Protein AF-A0A3M6HRX3-F1 (afdb_monomer_lite)

Foldseek 3Di:
DDDDDDDDDDDCVVVDDDPVVVVCVVQVVDPVSVVVVVVVVVVVVCVVCVCVVPVDDPPDFDCVFEQQDAQVDPRHDPVRNHGAYRRHD

Organism: Pseudomonas amygdali pv. tabaci (NCBI:txid322)

Radius of gyration: 29.28 Å; chains: 1; bounding box: 37×42×96 Å

InterPro domains:
  IPR025966 Oligopeptide transport permease C-like, N-terminal domain [PF12911] (18-70)
  IPR050366 Binding-protein-dependent transport system permease [PTHR43386] (17-89)

pLDDT: mean 87.85, std 9.11, range [57.91, 98.12]

Structure (mmCIF, N/CA/C/O backbone):
data_AF-A0A3M6HRX3-F1
#
_entry.id   AF-A0A3M6HRX3-F1
#
loop_
_atom_site.group_PDB
_atom_site.id
_atom_site.type_symbol
_atom_site.label_atom_id
_atom_site.label_alt_id
_atom_site.label_comp_id
_atom_site.label_asym_id
_atom_site.label_entity_id
_atom_site.label_seq_id
_atom_site.pdbx_PDB_ins_code
_atom_site.Cartn_x
_atom_site.Cartn_y
_atom_site.Cartn_z
_atom_site.occupancy
_atom_site.B_iso_or_equiv
_atom_site.auth_seq_id
_atom_site.auth_comp_id
_atom_site.auth_asym_id
_atom_site.auth_atom_id
_atom_site.pdbx_PDB_model_num
ATOM 1 N N . MET A 1 1 ? 17.544 -32.895 -66.852 1.00 57.91 1 MET A N 1
ATOM 2 C CA . MET A 1 1 ? 16.480 -32.045 -66.277 1.00 57.91 1 MET A CA 1
ATOM 3 C C . MET A 1 1 ? 16.668 -32.052 -64.772 1.00 57.91 1 MET A C 1
ATOM 5 O O . MET A 1 1 ? 16.385 -33.065 -64.152 1.00 57.91 1 MET A O 1
ATOM 9 N N . SER A 1 2 ? 17.233 -30.984 -64.213 1.00 61.47 2 SER A N 1
ATOM 10 C CA . SER A 1 2 ? 17.504 -30.867 -62.776 1.00 61.47 2 SER A CA 1
ATOM 11 C C . SER A 1 2 ? 16.459 -29.925 -62.188 1.00 61.47 2 SER A C 1
ATOM 13 O O . SER A 1 2 ? 16.468 -28.736 -62.493 1.00 61.47 2 SER A O 1
ATOM 15 N N . THR A 1 3 ? 15.513 -30.450 -61.419 1.00 60.62 3 THR A N 1
ATOM 16 C CA . THR A 1 3 ? 14.536 -29.638 -60.683 1.00 60.62 3 THR A CA 1
ATOM 17 C C . THR A 1 3 ? 15.234 -28.961 -59.499 1.00 60.62 3 THR A C 1
ATOM 19 O O . THR A 1 3 ? 15.868 -29.675 -58.719 1.00 60.62 3 THR A O 1
ATOM 22 N N . PRO 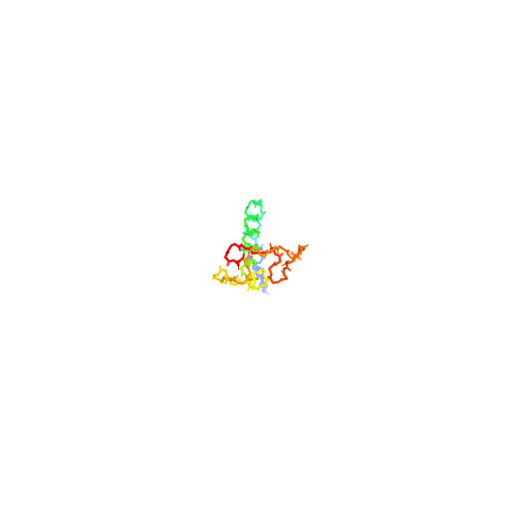A 1 4 ? 15.153 -27.631 -59.319 1.00 71.12 4 PRO A N 1
ATOM 23 C CA . PRO A 1 4 ? 15.681 -26.997 -58.119 1.00 71.12 4 PRO A CA 1
ATOM 24 C C . PRO A 1 4 ? 14.794 -27.344 -56.915 1.00 71.12 4 PRO A C 1
ATOM 26 O O . PRO A 1 4 ? 13.582 -27.139 -56.938 1.00 71.12 4 PRO A O 1
ATOM 29 N N . THR A 1 5 ? 15.409 -27.884 -55.865 1.00 69.00 5 THR A N 1
ATOM 30 C CA . THR A 1 5 ? 14.794 -28.080 -54.546 1.00 69.00 5 THR A CA 1
ATOM 31 C C . THR A 1 5 ? 14.370 -26.720 -53.975 1.00 69.00 5 THR A C 1
ATOM 33 O O . THR A 1 5 ? 15.190 -25.798 -53.985 1.00 69.00 5 THR A O 1
ATOM 36 N N . PRO A 1 6 ? 13.137 -26.550 -53.463 1.00 69.69 6 PRO A N 1
ATOM 37 C CA . PRO A 1 6 ? 12.729 -25.288 -52.864 1.00 69.69 6 PRO A CA 1
ATOM 38 C C . PRO A 1 6 ? 13.503 -25.086 -51.557 1.00 69.69 6 PRO A C 1
ATOM 40 O O . PRO A 1 6 ? 13.404 -25.887 -50.628 1.00 69.69 6 PRO A O 1
ATOM 43 N N . ALA A 1 7 ? 14.297 -24.019 -51.492 1.00 70.50 7 ALA A N 1
ATOM 44 C CA . ALA A 1 7 ? 14.908 -23.578 -50.249 1.00 70.50 7 ALA A CA 1
ATOM 45 C C . ALA A 1 7 ? 13.788 -23.098 -49.317 1.00 70.50 7 ALA A C 1
ATOM 47 O O . ALA A 1 7 ? 13.093 -22.128 -49.620 1.00 70.50 7 ALA A O 1
ATOM 48 N N . VAL A 1 8 ? 13.583 -23.800 -48.203 1.00 73.81 8 VAL A N 1
ATOM 49 C CA . VAL A 1 8 ? 12.632 -23.390 -47.166 1.00 73.81 8 VAL A CA 1
ATOM 50 C C . VAL A 1 8 ? 13.149 -22.085 -46.566 1.00 73.81 8 VAL A C 1
ATOM 52 O O . VAL A 1 8 ? 14.169 -22.073 -45.877 1.00 73.81 8 VAL A O 1
ATOM 55 N N . ALA A 1 9 ? 12.484 -20.973 -46.878 1.00 76.06 9 ALA A N 1
ATOM 56 C CA . ALA A 1 9 ? 12.801 -19.678 -46.300 1.00 76.06 9 ALA A CA 1
ATOM 57 C C . ALA A 1 9 ? 12.526 -19.737 -44.791 1.00 76.06 9 ALA A C 1
ATOM 59 O O . ALA A 1 9 ? 11.391 -19.939 -44.365 1.00 76.06 9 ALA A O 1
ATOM 60 N N . VAL A 1 10 ? 13.579 -19.607 -43.985 1.00 76.00 10 VAL A N 1
ATOM 61 C CA . VAL A 1 10 ? 13.460 -19.516 -42.528 1.00 76.00 10 VAL A CA 1
ATOM 62 C C . VAL A 1 10 ? 12.808 -18.179 -42.190 1.00 76.00 10 VAL A C 1
ATOM 64 O O . VAL A 1 10 ? 13.299 -17.130 -42.609 1.00 76.00 10 VAL A O 1
ATOM 67 N N . ASP A 1 11 ? 11.712 -18.216 -41.435 1.00 78.38 11 ASP A N 1
ATOM 68 C CA . ASP A 1 11 ? 11.038 -17.016 -40.949 1.00 78.38 11 ASP A CA 1
ATOM 69 C C . ASP A 1 11 ? 11.947 -16.278 -39.957 1.00 78.38 11 ASP A C 1
ATOM 71 O O . ASP A 1 11 ? 12.148 -16.699 -38.815 1.00 78.38 11 ASP A O 1
ATOM 75 N N . GLN A 1 12 ? 12.531 -15.172 -40.418 1.00 75.62 12 GLN A N 1
ATOM 76 C CA . GLN A 1 12 ? 13.463 -14.365 -39.634 1.00 75.62 12 GLN A CA 1
ATOM 77 C C . GLN A 1 12 ? 12.801 -13.736 -38.404 1.00 75.62 12 GLN A C 1
ATOM 79 O O . GLN A 1 12 ? 13.511 -13.388 -37.462 1.00 75.62 12 GLN A O 1
ATOM 84 N N . SER A 1 13 ? 11.466 -13.634 -38.359 1.00 73.31 13 SER A N 1
ATOM 85 C CA . SER A 1 13 ? 10.745 -13.098 -37.198 1.00 73.31 13 SER A CA 1
ATOM 86 C C . SER A 1 13 ? 10.938 -13.946 -35.934 1.00 73.31 13 SER A C 1
ATOM 88 O O . SER A 1 13 ? 10.898 -13.410 -34.829 1.00 73.31 13 SER A O 1
ATOM 90 N N . LEU A 1 14 ? 11.260 -15.238 -36.083 1.00 74.25 14 LEU A N 1
ATOM 91 C CA . LEU A 1 14 ? 11.561 -16.148 -34.972 1.00 74.25 14 LEU A CA 1
ATOM 92 C C . LEU A 1 14 ? 12.911 -15.859 -34.293 1.00 74.25 14 LEU A C 1
ATOM 94 O O . LEU A 1 14 ? 13.162 -16.356 -33.195 1.00 74.25 14 LEU A O 1
ATOM 98 N N . LEU A 1 15 ? 13.785 -15.076 -34.934 1.00 76.94 15 LEU A N 1
ATOM 99 C CA . LEU A 1 15 ? 15.103 -14.708 -34.406 1.00 76.94 15 LEU A CA 1
ATOM 100 C C . LEU A 1 15 ? 15.078 -13.415 -33.581 1.00 76.94 15 LEU A C 1
ATOM 102 O O . LEU A 1 15 ? 16.028 -13.146 -32.845 1.00 76.94 15 LEU A O 1
ATOM 106 N N . TYR A 1 16 ? 14.006 -12.624 -33.682 1.00 79.00 16 TYR A N 1
ATOM 107 C CA . TYR A 1 16 ? 13.867 -11.379 -32.937 1.00 79.00 16 TYR A CA 1
ATOM 108 C C . TYR A 1 16 ? 13.205 -11.637 -31.576 1.00 79.00 16 TYR A C 1
ATOM 110 O O . TYR A 1 16 ? 12.172 -12.309 -31.503 1.00 79.00 16 TYR A O 1
ATOM 118 N N . PRO A 1 17 ? 13.770 -11.127 -30.466 1.00 79.56 17 PRO A N 1
ATOM 119 C CA . PRO A 1 17 ? 13.094 -11.189 -29.179 1.00 79.56 17 PRO A CA 1
ATOM 120 C C . PRO A 1 17 ? 11.774 -10.413 -29.245 1.00 79.56 17 PRO A C 1
ATOM 122 O O . PRO A 1 17 ? 11.640 -9.427 -29.966 1.00 79.56 17 PRO A O 1
ATOM 125 N N . SER A 1 18 ? 10.779 -10.856 -28.474 1.00 88.31 18 SER A N 1
ATOM 126 C CA . SER A 1 18 ? 9.491 -10.170 -28.449 1.00 88.31 18 SER A CA 1
ATOM 127 C C . SER A 1 18 ? 9.654 -8.723 -27.948 1.00 88.31 18 SER A C 1
ATOM 129 O O . SER A 1 18 ? 10.425 -8.493 -27.009 1.00 88.31 18 SER A O 1
ATOM 131 N N . PRO A 1 19 ? 8.894 -7.752 -28.491 1.00 90.44 19 PRO A N 1
ATOM 132 C CA . PRO A 1 19 ? 8.989 -6.347 -28.080 1.00 90.44 19 PRO A CA 1
ATOM 133 C C . PRO A 1 19 ? 8.847 -6.137 -26.562 1.00 90.44 19 PRO A C 1
ATOM 135 O O . PRO A 1 19 ? 9.532 -5.311 -25.963 1.00 90.44 19 PRO A O 1
ATOM 138 N N . TYR A 1 20 ? 8.009 -6.945 -25.902 1.00 92.38 20 TYR A N 1
ATOM 139 C CA . TYR A 1 20 ? 7.837 -6.916 -24.446 1.00 92.38 20 TYR A CA 1
ATOM 140 C C . TYR A 1 20 ? 9.095 -7.333 -23.679 1.00 92.38 20 TYR A C 1
ATOM 142 O O . TYR A 1 20 ? 9.388 -6.781 -22.617 1.00 92.38 20 TYR A O 1
ATOM 150 N N . LYS A 1 21 ? 9.853 -8.301 -24.208 1.00 90.62 21 LYS A N 1
ATOM 151 C CA . LYS A 1 21 ? 11.093 -8.769 -23.589 1.00 90.62 21 LYS A CA 1
ATOM 152 C C . LYS A 1 21 ? 12.180 -7.704 -23.687 1.00 90.62 21 LYS A C 1
ATOM 154 O O . LYS A 1 21 ? 12.867 -7.469 -22.696 1.00 90.62 21 LYS A O 1
ATOM 159 N N . GLU A 1 22 ? 12.307 -7.042 -24.836 1.00 91.88 22 GLU A N 1
ATOM 160 C CA . GLU A 1 22 ? 13.251 -5.930 -25.010 1.00 91.88 22 GLU A CA 1
ATOM 161 C C . GLU A 1 22 ? 12.918 -4.764 -24.078 1.00 91.88 22 GLU A C 1
ATOM 163 O O . GLU A 1 22 ? 13.794 -4.271 -23.363 1.00 91.88 22 GLU A O 1
ATOM 168 N N . PHE A 1 23 ? 11.638 -4.386 -24.009 1.00 92.88 23 PHE A N 1
ATOM 169 C CA . PHE A 1 23 ? 11.166 -3.362 -23.082 1.00 92.88 23 PHE A CA 1
ATOM 170 C C . PHE A 1 23 ? 11.518 -3.710 -21.633 1.00 92.88 23 PHE A C 1
ATOM 172 O O . PHE A 1 23 ? 12.117 -2.893 -20.934 1.00 92.88 23 PHE A O 1
ATOM 179 N N . TRP A 1 24 ? 11.215 -4.931 -21.182 1.00 94.81 24 TRP A N 1
ATOM 180 C CA . TRP A 1 24 ? 11.512 -5.354 -19.814 1.00 94.81 24 TRP A CA 1
ATOM 181 C C . TRP A 1 24 ? 13.016 -5.380 -19.517 1.00 94.81 24 TRP A C 1
ATOM 183 O O . TRP A 1 24 ? 13.452 -4.960 -18.443 1.00 94.81 24 TRP A O 1
ATOM 193 N N . GLN A 1 25 ? 13.839 -5.821 -20.471 1.00 93.38 25 GLN A N 1
ATOM 194 C CA . GLN A 1 25 ? 15.297 -5.797 -20.333 1.00 93.38 25 GLN A CA 1
ATOM 195 C C . GLN A 1 25 ? 15.842 -4.370 -20.230 1.00 93.38 25 GLN A C 1
ATOM 197 O O . GLN A 1 25 ? 16.750 -4.121 -19.439 1.00 93.38 25 GLN A O 1
ATOM 202 N N . ALA A 1 26 ? 15.309 -3.425 -21.006 1.00 93.19 26 ALA A N 1
ATOM 203 C CA . ALA A 1 26 ? 15.702 -2.022 -20.920 1.00 93.19 26 ALA A CA 1
ATOM 204 C C . ALA A 1 26 ? 15.223 -1.382 -19.605 1.00 93.19 26 ALA A C 1
ATOM 206 O O . ALA A 1 26 ? 15.997 -0.711 -18.923 1.00 93.19 26 ALA A O 1
ATOM 207 N N . PHE A 1 27 ? 13.976 -1.651 -19.216 1.00 95.19 27 PHE A N 1
ATOM 208 C CA . PHE A 1 27 ? 13.350 -1.147 -17.995 1.00 95.19 27 PHE A CA 1
ATOM 209 C C . PHE A 1 27 ? 14.072 -1.629 -16.730 1.00 95.19 27 PHE A C 1
ATOM 211 O O . PHE A 1 27 ? 14.412 -0.828 -15.860 1.00 95.19 27 PHE A O 1
ATOM 218 N N . SER A 1 28 ? 14.377 -2.927 -16.650 1.00 95.50 28 SER A N 1
ATOM 219 C CA . SER A 1 28 ? 15.001 -3.547 -15.472 1.00 95.50 28 SER A CA 1
ATOM 220 C C . SER A 1 28 ? 16.442 -3.098 -15.202 1.00 95.50 28 SER A C 1
ATOM 222 O O . SER A 1 28 ? 16.922 -3.232 -14.077 1.00 95.50 28 SER A O 1
ATOM 224 N N . LYS A 1 29 ? 17.126 -2.497 -16.187 1.00 96.38 29 LYS A N 1
ATOM 225 C CA . LYS A 1 29 ? 18.439 -1.858 -15.981 1.00 96.38 29 LYS A CA 1
ATOM 226 C C . LYS A 1 29 ? 18.351 -0.603 -15.108 1.00 96.38 29 LYS A C 1
ATOM 228 O O . LYS A 1 29 ? 19.335 -0.242 -14.462 1.00 96.38 29 LYS A O 1
ATOM 233 N N . ASN A 1 30 ? 17.194 0.060 -15.057 1.00 96.81 30 ASN A N 1
ATOM 234 C CA . ASN A 1 30 ? 16.977 1.220 -14.202 1.00 96.81 30 ASN A CA 1
ATOM 235 C C . ASN A 1 30 ? 16.429 0.782 -12.835 1.00 96.81 30 ASN A C 1
ATOM 237 O O . ASN A 1 30 ? 15.237 0.520 -12.672 1.00 96.81 30 ASN A O 1
ATOM 241 N N . LYS A 1 31 ? 17.302 0.762 -11.821 1.00 94.62 31 LYS A N 1
ATOM 242 C CA . LYS A 1 31 ? 16.948 0.347 -10.451 1.00 94.62 31 LYS A CA 1
ATOM 243 C C . LYS A 1 31 ? 15.840 1.213 -9.834 1.00 94.62 31 LYS A C 1
ATOM 245 O O . LYS A 1 31 ? 15.033 0.692 -9.073 1.00 94.62 31 LYS A O 1
ATOM 250 N N . GLY A 1 32 ? 15.778 2.503 -10.177 1.00 97.44 32 GLY A N 1
ATOM 251 C CA . GLY A 1 32 ? 14.723 3.409 -9.713 1.00 97.44 32 GLY A CA 1
ATOM 252 C C . GLY A 1 32 ? 13.365 3.084 -10.335 1.00 97.44 32 GLY A C 1
ATOM 253 O O . GLY A 1 32 ? 12.363 3.037 -9.629 1.00 97.44 32 GLY A O 1
ATOM 254 N N . ALA A 1 33 ? 13.341 2.773 -11.634 1.00 95.69 33 ALA A N 1
ATOM 255 C CA . ALA A 1 33 ? 12.121 2.358 -12.325 1.00 95.69 33 ALA A CA 1
ATOM 256 C C . ALA A 1 33 ? 11.571 1.037 -11.760 1.00 95.69 33 ALA A C 1
ATOM 258 O O . ALA A 1 33 ? 10.375 0.925 -11.497 1.00 95.69 33 ALA A O 1
ATOM 259 N N . VAL A 1 34 ? 12.448 0.064 -11.490 1.00 97.75 34 VAL A N 1
ATOM 260 C CA . VAL A 1 34 ? 12.067 -1.208 -10.853 1.00 97.75 34 VAL A CA 1
ATOM 261 C C . VAL A 1 34 ? 11.568 -1.001 -9.423 1.00 97.75 34 VAL A C 1
ATOM 263 O O . VAL A 1 34 ? 10.559 -1.591 -9.050 1.00 97.75 34 VAL A O 1
ATOM 266 N N . ALA A 1 35 ? 12.227 -0.150 -8.630 1.00 97.94 35 ALA A N 1
ATOM 267 C CA . ALA A 1 35 ? 11.770 0.171 -7.277 1.00 97.94 35 ALA A CA 1
ATOM 268 C C . ALA A 1 35 ? 10.384 0.837 -7.287 1.00 97.94 35 ALA A C 1
ATOM 270 O O . ALA A 1 35 ? 9.520 0.463 -6.498 1.00 97.94 35 ALA A O 1
ATOM 271 N N . GLY A 1 36 ? 10.147 1.763 -8.221 1.00 97.88 36 GLY A N 1
ATOM 272 C CA . GLY A 1 36 ? 8.836 2.385 -8.416 1.00 97.88 36 GLY A CA 1
ATOM 273 C C . GLY A 1 36 ? 7.762 1.379 -8.833 1.00 97.88 36 GLY A C 1
ATOM 274 O O . GLY A 1 36 ? 6.663 1.397 -8.284 1.00 97.88 36 GLY A O 1
ATOM 275 N N . LEU A 1 37 ? 8.084 0.456 -9.746 1.00 97.56 37 LEU A N 1
ATOM 276 C CA . LEU A 1 37 ? 7.172 -0.622 -10.131 1.00 97.56 37 LEU A CA 1
ATOM 277 C C . LEU A 1 37 ? 6.848 -1.540 -8.946 1.00 97.56 37 LEU A C 1
ATOM 279 O O . LEU A 1 37 ? 5.685 -1.870 -8.739 1.00 97.56 37 LEU A O 1
ATOM 283 N N . LEU A 1 38 ? 7.850 -1.922 -8.151 1.00 97.81 38 LEU A N 1
ATOM 284 C CA . LEU A 1 38 ? 7.646 -2.741 -6.958 1.00 97.81 38 LEU A CA 1
ATOM 285 C C . LEU A 1 38 ? 6.740 -2.030 -5.945 1.00 97.81 38 LEU A C 1
ATOM 287 O O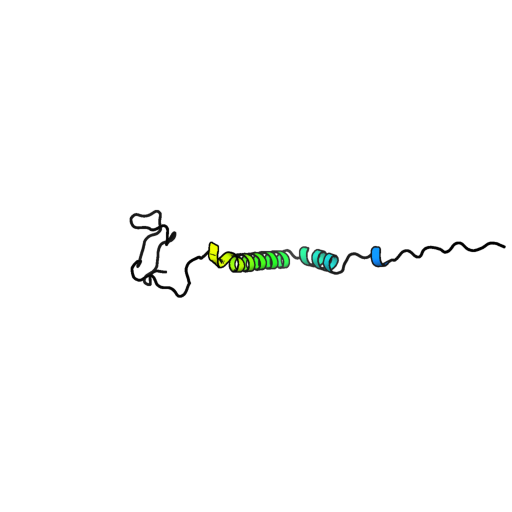 . LEU A 1 38 ? 5.798 -2.633 -5.440 1.00 97.81 38 LEU A O 1
ATOM 291 N N . PHE A 1 39 ? 6.984 -0.745 -5.689 1.00 98.00 39 PHE A N 1
ATOM 292 C CA . PHE A 1 39 ? 6.145 0.064 -4.808 1.00 98.00 39 PHE A CA 1
ATOM 293 C C . PHE A 1 39 ? 4.698 0.159 -5.313 1.00 98.00 39 PHE A C 1
ATOM 295 O O . PHE A 1 39 ? 3.761 -0.026 -4.540 1.00 98.00 39 PHE A O 1
ATOM 302 N N . MET A 1 40 ? 4.508 0.367 -6.618 1.00 98.12 40 MET A N 1
ATOM 303 C CA . MET A 1 40 ? 3.179 0.378 -7.234 1.00 98.12 40 MET A CA 1
ATOM 304 C C . MET A 1 40 ? 2.466 -0.969 -7.066 1.00 98.12 40 MET A C 1
ATOM 306 O O . MET A 1 40 ? 1.295 -1.003 -6.695 1.00 98.12 40 MET A O 1
ATOM 310 N N . ILE A 1 41 ? 3.173 -2.083 -7.289 1.00 97.94 41 ILE A N 1
ATOM 311 C CA . ILE A 1 41 ? 2.632 -3.433 -7.079 1.00 97.94 41 ILE A CA 1
ATOM 312 C C . ILE A 1 41 ? 2.198 -3.620 -5.624 1.00 97.94 41 ILE A C 1
ATOM 314 O O . ILE A 1 41 ? 1.120 -4.158 -5.393 1.00 97.94 41 ILE A O 1
ATOM 318 N N . LEU A 1 42 ? 2.986 -3.151 -4.652 1.00 97.38 42 LEU A N 1
ATOM 319 C CA . LEU A 1 42 ? 2.621 -3.225 -3.235 1.00 97.38 42 LEU A CA 1
ATOM 320 C C . LEU A 1 42 ? 1.342 -2.438 -2.926 1.00 97.38 42 LEU A C 1
ATOM 322 O O . LEU A 1 42 ? 0.473 -2.959 -2.235 1.00 97.38 42 LEU A O 1
ATOM 326 N N . ILE A 1 43 ? 1.182 -1.229 -3.470 1.00 96.88 43 ILE A N 1
ATOM 327 C CA . ILE A 1 43 ? -0.051 -0.445 -3.289 1.00 96.88 43 ILE A CA 1
ATOM 328 C C . ILE A 1 43 ? -1.255 -1.174 -3.891 1.00 96.88 43 ILE A C 1
ATOM 330 O O . ILE A 1 43 ? -2.285 -1.305 -3.231 1.00 96.88 43 ILE A O 1
ATOM 334 N N . VAL A 1 44 ? -1.132 -1.666 -5.127 1.00 97.44 44 VAL A N 1
ATOM 335 C CA . VAL A 1 44 ? -2.213 -2.407 -5.797 1.00 97.44 44 VAL A CA 1
ATOM 336 C C . VAL A 1 44 ? -2.563 -3.670 -5.015 1.00 97.44 44 VAL A C 1
ATOM 338 O O . VAL A 1 44 ? -3.738 -3.975 -4.836 1.00 97.44 44 VAL A O 1
ATOM 341 N N . PHE A 1 45 ? -1.558 -4.375 -4.501 1.00 96.69 45 PHE A N 1
ATOM 342 C CA . PHE A 1 45 ? -1.756 -5.530 -3.638 1.00 96.69 45 PHE A CA 1
ATOM 343 C C . PHE A 1 45 ? -2.541 -5.139 -2.377 1.00 96.69 45 PHE A C 1
ATOM 345 O O . PHE A 1 45 ? -3.587 -5.726 -2.113 1.00 96.69 45 PHE A O 1
ATOM 352 N N . CYS A 1 46 ? -2.127 -4.097 -1.652 1.00 94.69 46 CYS A N 1
ATOM 353 C CA . CYS A 1 46 ? -2.871 -3.598 -0.492 1.00 94.69 46 CYS A CA 1
ATOM 354 C C . CYS A 1 46 ? -4.318 -3.212 -0.835 1.00 94.69 46 CYS A C 1
ATOM 356 O O . CYS A 1 46 ? -5.209 -3.471 -0.037 1.00 94.69 46 CYS A O 1
ATOM 358 N N . ALA A 1 47 ? -4.568 -2.637 -2.015 1.00 93.00 47 ALA A N 1
ATOM 359 C CA . ALA A 1 47 ? -5.914 -2.272 -2.453 1.00 93.00 47 ALA A CA 1
ATOM 360 C C . ALA A 1 47 ? -6.791 -3.502 -2.749 1.00 93.00 47 ALA A C 1
ATOM 362 O O . ALA A 1 47 ? -7.949 -3.544 -2.340 1.00 93.00 47 ALA A O 1
ATOM 363 N N . LEU A 1 48 ? -6.245 -4.521 -3.422 1.00 95.62 48 LEU A N 1
ATOM 364 C CA . LEU A 1 48 ? -6.970 -5.764 -3.717 1.00 95.62 48 LEU A CA 1
ATOM 365 C C . LEU A 1 48 ? -7.267 -6.573 -2.450 1.00 95.62 48 LEU A C 1
ATOM 367 O O . LEU A 1 48 ? -8.327 -7.185 -2.342 1.00 95.62 48 LEU A O 1
ATOM 371 N N . PHE A 1 49 ? -6.344 -6.555 -1.490 1.00 95.00 49 PHE A N 1
ATOM 372 C CA . PHE A 1 49 ? -6.469 -7.259 -0.216 1.00 95.00 49 PHE A CA 1
ATOM 373 C C . PHE A 1 49 ? -6.957 -6.355 0.925 1.00 95.00 49 PHE A C 1
ATOM 375 O O . PHE A 1 49 ? -6.895 -6.752 2.089 1.00 95.00 49 PHE A O 1
ATOM 382 N N . ALA A 1 50 ? -7.493 -5.171 0.608 1.00 90.62 50 ALA A N 1
ATOM 383 C CA . ALA A 1 50 ? -7.981 -4.216 1.599 1.00 90.62 50 ALA A CA 1
ATOM 384 C C . ALA A 1 50 ? -8.985 -4.833 2.592 1.00 90.62 50 A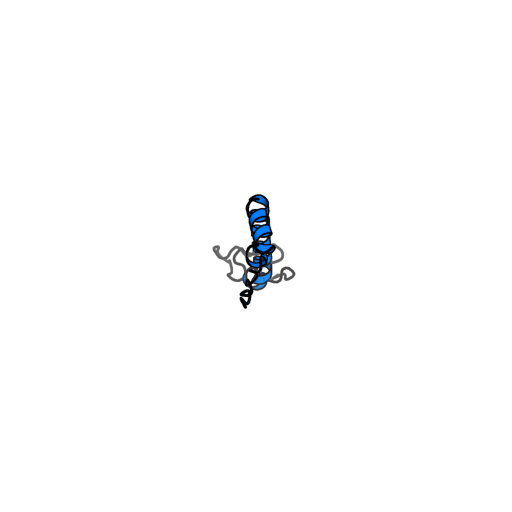LA A C 1
ATOM 386 O O . ALA A 1 50 ? -8.785 -4.631 3.787 1.00 90.62 50 ALA A O 1
ATOM 387 N N . PRO A 1 51 ? -9.964 -5.672 2.180 1.00 88.25 51 PRO A N 1
ATOM 388 C CA . PRO A 1 51 ? -10.912 -6.276 3.122 1.00 88.25 51 PRO A CA 1
ATOM 389 C C . PRO A 1 51 ? -10.278 -7.208 4.166 1.00 88.25 51 PRO A C 1
ATOM 391 O O . PRO A 1 51 ? -10.901 -7.493 5.182 1.00 88.25 51 PRO A O 1
ATOM 394 N N . TRP A 1 52 ? -9.066 -7.719 3.923 1.00 87.94 52 TRP A N 1
ATOM 395 C CA . TRP A 1 52 ? -8.338 -8.557 4.885 1.00 87.94 52 TRP A CA 1
ATOM 396 C C . TRP A 1 52 ? -7.321 -7.766 5.704 1.00 87.94 52 TRP A C 1
ATOM 398 O O . TRP A 1 52 ? -7.052 -8.123 6.846 1.00 87.94 52 TRP A O 1
ATOM 408 N N . VAL A 1 53 ? -6.747 -6.709 5.125 1.00 84.62 53 VAL A N 1
ATOM 409 C CA . VAL A 1 53 ? -5.755 -5.856 5.795 1.00 84.62 53 VAL A CA 1
ATOM 410 C C . VAL A 1 53 ? -6.429 -4.848 6.730 1.00 84.62 53 VAL A C 1
ATOM 412 O O . VAL A 1 53 ? -5.952 -4.629 7.839 1.00 84.62 53 VAL A O 1
ATOM 415 N N . ALA A 1 54 ? -7.534 -4.249 6.288 1.00 85.50 54 ALA A N 1
ATOM 416 C CA . ALA A 1 54 ? -8.314 -3.256 7.014 1.00 85.50 54 ALA A CA 1
ATOM 417 C C . ALA A 1 54 ? -9.810 -3.597 6.870 1.00 85.50 54 ALA A C 1
ATOM 419 O O . ALA A 1 54 ? -10.495 -3.037 6.015 1.00 85.50 54 ALA A O 1
ATOM 420 N N . PRO A 1 55 ? -10.317 -4.554 7.668 1.00 83.69 55 PRO A N 1
ATOM 421 C CA . PRO A 1 55 ? -11.704 -5.009 7.572 1.00 83.69 55 PRO A CA 1
ATOM 422 C C . PRO A 1 55 ? -12.729 -3.968 8.055 1.00 83.69 55 PRO A C 1
ATOM 424 O O . PRO A 1 55 ? -13.915 -4.125 7.780 1.00 83.69 55 PRO A O 1
ATOM 427 N N . HIS A 1 56 ? -12.292 -2.928 8.773 1.00 85.31 56 HIS A N 1
ATOM 428 C CA . HIS A 1 56 ? -13.156 -1.857 9.271 1.00 85.31 56 HIS A CA 1
ATOM 429 C C . HIS A 1 56 ? -13.393 -0.787 8.204 1.00 85.31 56 HIS A C 1
ATOM 431 O O . HIS A 1 56 ? -12.458 -0.372 7.513 1.00 85.31 56 HIS A O 1
ATOM 437 N N . ASP A 1 57 ? -14.639 -0.321 8.087 1.00 84.31 57 ASP A N 1
ATOM 438 C CA . ASP A 1 57 ? -14.973 0.777 7.182 1.00 84.31 57 ASP A CA 1
ATOM 439 C C . ASP A 1 57 ? -14.330 2.081 7.698 1.00 84.31 57 ASP A C 1
ATOM 441 O O . ASP A 1 57 ? -14.539 2.450 8.855 1.00 84.31 57 ASP A O 1
ATOM 445 N N . PRO A 1 58 ? -13.560 2.813 6.872 1.00 82.50 58 PRO A N 1
ATOM 446 C CA . PRO A 1 58 ? -12.868 4.032 7.303 1.00 82.50 58 PRO A CA 1
ATOM 447 C C . PRO A 1 58 ? -13.813 5.186 7.681 1.00 82.50 58 PRO A C 1
ATOM 449 O O . PRO A 1 58 ? -13.370 6.179 8.264 1.00 82.50 58 PRO A O 1
ATOM 452 N N . SER A 1 59 ? -15.093 5.090 7.317 1.00 87.19 59 SER A N 1
ATOM 453 C CA . SER A 1 59 ? -16.134 6.072 7.637 1.00 87.19 59 SER A CA 1
ATOM 454 C C . SER A 1 59 ? -16.929 5.700 8.890 1.00 87.19 59 SER A C 1
ATOM 456 O O . SER A 1 59 ? -17.698 6.528 9.386 1.00 87.19 59 SER A O 1
ATOM 458 N N . GLU A 1 60 ? -16.779 4.473 9.390 1.00 88.38 60 GLU A N 1
ATOM 459 C CA . GLU A 1 60 ? -17.463 3.998 10.588 1.00 88.38 60 GLU A CA 1
ATOM 460 C C . GLU A 1 60 ? -16.786 4.548 11.854 1.00 88.38 60 GLU A C 1
ATOM 462 O O . GLU A 1 60 ? -15.572 4.735 11.913 1.00 88.38 60 GLU A O 1
ATOM 467 N N . GLN A 1 61 ? -17.596 4.868 12.865 1.00 87.44 61 GLN A N 1
ATOM 468 C CA . GLN A 1 61 ? -17.140 5.380 14.159 1.00 87.44 61 GLN A CA 1
ATOM 469 C C . GLN A 1 61 ? -17.771 4.555 15.271 1.00 87.44 61 GLN A C 1
ATOM 471 O O . GLN A 1 61 ? -18.999 4.535 15.417 1.00 87.44 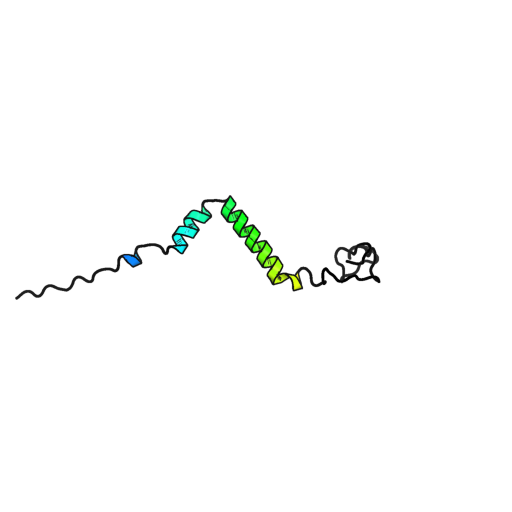61 GLN A O 1
ATOM 476 N N . TYR A 1 62 ? -16.940 3.915 16.085 1.00 88.56 62 TYR A N 1
ATOM 477 C CA . TYR A 1 62 ? -17.395 3.050 17.161 1.00 88.56 62 TYR A CA 1
ATOM 478 C C . TYR A 1 62 ? -17.428 3.819 18.492 1.00 88.56 62 TYR A C 1
ATOM 480 O O . TYR A 1 62 ? -16.502 3.759 19.295 1.00 88.56 62 TYR A O 1
ATOM 488 N N . ARG A 1 63 ? -18.525 4.546 18.751 1.00 88.50 63 ARG A N 1
ATOM 489 C CA . ARG A 1 63 ? -18.674 5.420 19.941 1.00 88.50 63 ARG A CA 1
ATOM 490 C C . ARG A 1 63 ? -18.628 4.709 21.293 1.00 88.50 63 ARG A C 1
ATOM 492 O O . ARG A 1 63 ? -18.401 5.365 22.302 1.00 88.50 63 ARG A O 1
ATOM 499 N N . ASP A 1 64 ? -18.849 3.402 21.314 1.00 88.81 64 ASP A N 1
ATOM 500 C CA . ASP A 1 64 ? -18.723 2.594 22.530 1.00 88.81 64 ASP A CA 1
ATOM 501 C C . ASP A 1 64 ? -17.258 2.220 22.828 1.00 88.81 64 ASP A C 1
ATOM 503 O O . ASP A 1 64 ? -16.939 1.784 23.931 1.00 88.81 64 ASP A O 1
ATOM 507 N N . PHE A 1 65 ? -16.359 2.424 21.861 1.00 87.56 65 PHE A N 1
ATOM 508 C CA . PHE A 1 65 ? -14.949 2.045 21.909 1.00 87.56 65 PHE A CA 1
ATOM 509 C C . PHE A 1 65 ? -14.065 3.279 21.735 1.00 87.56 65 PHE A C 1
ATOM 511 O O . PHE A 1 65 ? -13.265 3.354 20.808 1.00 87.56 65 PHE A O 1
ATOM 518 N N . LEU A 1 66 ? -14.215 4.273 22.610 1.00 90.81 66 LEU A N 1
ATOM 519 C CA . LEU A 1 66 ? -13.372 5.473 22.601 1.00 90.81 66 LEU A CA 1
ATOM 520 C C . LEU A 1 66 ? -12.105 5.245 23.417 1.00 90.81 66 LEU A C 1
ATOM 522 O O . LEU A 1 66 ? -12.184 4.741 24.539 1.00 90.81 66 LEU A O 1
ATOM 526 N N . LEU A 1 67 ? -10.958 5.682 22.885 1.00 90.38 67 LEU A N 1
ATOM 527 C CA . LEU A 1 67 ? -9.664 5.603 23.575 1.00 90.38 67 LEU A CA 1
ATOM 528 C C . LEU A 1 67 ? -9.331 4.179 24.055 1.00 90.38 67 LEU A C 1
ATOM 530 O O . LEU A 1 67 ? -8.728 3.988 25.116 1.00 90.38 67 LEU A O 1
ATOM 534 N N . THR A 1 68 ? -9.745 3.170 23.285 1.00 91.19 68 THR A N 1
ATOM 535 C CA . THR A 1 68 ? -9.484 1.772 23.624 1.00 91.19 68 THR A CA 1
ATOM 536 C C . THR A 1 68 ? -7.987 1.534 23.478 1.00 91.19 68 THR A C 1
ATOM 538 O O . THR A 1 68 ? -7.426 1.853 22.426 1.00 91.19 68 THR A O 1
ATOM 541 N N . PRO A 1 69 ? -7.303 0.993 24.495 1.00 93.00 69 PRO A N 1
ATOM 542 C CA . PRO A 1 69 ? -5.885 0.724 24.373 1.00 93.00 69 PRO A CA 1
ATOM 543 C C . PRO A 1 69 ? -5.643 -0.441 23.396 1.00 93.00 69 PRO A C 1
ATOM 545 O O . PRO A 1 69 ? -6.548 -1.234 23.118 1.00 93.00 69 PRO A O 1
ATOM 548 N N . PRO A 1 70 ? -4.418 -0.578 22.870 1.00 93.19 70 PRO A N 1
ATOM 549 C CA . PRO A 1 70 ? -4.054 -1.712 22.035 1.00 93.19 70 PRO A CA 1
ATOM 550 C C . PRO A 1 70 ? -4.223 -3.049 22.758 1.00 93.19 70 PRO A C 1
ATOM 552 O O . PRO A 1 70 ? -4.120 -3.133 23.982 1.00 93.19 70 PRO A O 1
ATOM 555 N N . VAL A 1 71 ? -4.420 -4.118 21.983 1.00 95.06 71 VAL A N 1
ATOM 556 C CA . VAL A 1 71 ? -4.848 -5.438 22.487 1.00 95.06 71 VAL A CA 1
ATOM 557 C C . VAL A 1 71 ? -3.912 -6.074 23.527 1.00 95.06 71 VAL A C 1
ATOM 559 O O . VAL A 1 71 ? -4.328 -6.935 24.294 1.00 95.06 71 VAL A O 1
ATOM 562 N N . TRP A 1 72 ? -2.644 -5.662 23.573 1.00 93.19 72 TRP A N 1
ATOM 563 C CA . TRP A 1 72 ? -1.657 -6.157 24.539 1.00 93.19 72 TRP A CA 1
ATOM 564 C C . TRP A 1 72 ? -1.695 -5.445 25.900 1.00 93.19 72 TRP A C 1
ATOM 566 O O . TRP A 1 72 ? -0.933 -5.814 26.795 1.00 93.19 72 TRP A O 1
ATOM 576 N N . LEU A 1 73 ? -2.536 -4.423 26.062 1.00 95.06 73 LEU A N 1
ATOM 577 C CA . LEU A 1 73 ? -2.759 -3.725 27.326 1.00 95.06 73 LEU A CA 1
ATOM 578 C C . LEU A 1 73 ? -4.103 -4.123 27.945 1.00 95.06 73 LEU A C 1
ATOM 580 O O . LEU A 1 73 ? -5.009 -4.622 27.278 1.00 95.06 73 LEU A O 1
ATOM 584 N N . GLU A 1 74 ? -4.232 -3.892 29.249 1.00 91.56 74 GLU A N 1
ATOM 585 C CA . GLU A 1 74 ? -5.469 -4.150 29.983 1.00 91.56 74 GLU A CA 1
ATOM 586 C C . GLU A 1 74 ? -6.615 -3.284 29.434 1.00 91.56 74 GLU A C 1
ATOM 588 O O . GLU A 1 74 ? -6.469 -2.074 29.269 1.00 91.56 74 GLU A O 1
ATOM 593 N N . GLY A 1 75 ? -7.745 -3.919 29.108 1.00 87.00 75 GLY A N 1
ATOM 594 C CA . GLY A 1 75 ? -8.882 -3.270 28.446 1.00 87.00 75 GLY A CA 1
ATOM 595 C C . GLY A 1 75 ? -8.800 -3.215 26.913 1.00 87.00 75 GLY A C 1
ATOM 596 O O . GLY A 1 75 ? -9.742 -2.732 26.287 1.00 87.00 75 GLY A O 1
ATOM 597 N N . GLY A 1 76 ? -7.722 -3.720 26.302 1.00 89.88 76 GLY A N 1
ATOM 598 C CA . GLY A 1 76 ? -7.580 -3.804 24.849 1.00 89.88 76 GLY A CA 1
ATOM 599 C C . GLY A 1 76 ? -8.431 -4.911 24.222 1.00 89.88 76 GLY A C 1
ATOM 600 O O . GLY A 1 76 ? -8.795 -5.891 24.877 1.00 89.88 76 GLY A O 1
ATOM 601 N N . GLN A 1 7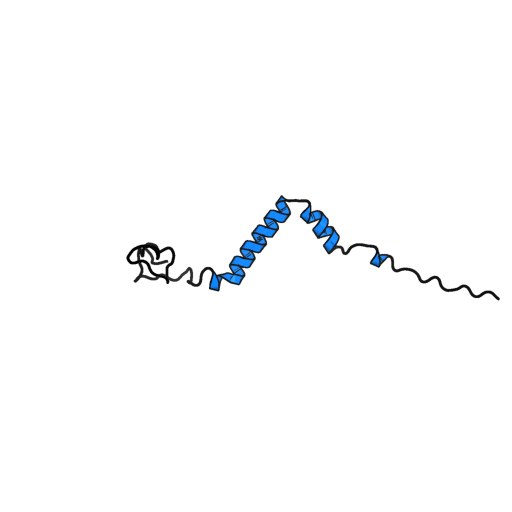7 ? -8.757 -4.765 22.936 1.00 87.44 77 GLN A N 1
ATOM 602 C CA . GLN A 1 77 ? -9.663 -5.680 22.235 1.00 87.44 77 GLN A CA 1
ATOM 603 C C . GLN A 1 77 ? -9.102 -6.157 20.898 1.00 87.44 77 GLN A C 1
ATOM 605 O O . GLN A 1 77 ? -8.505 -5.391 20.155 1.00 87.44 77 GLN A O 1
ATOM 610 N N . TRP A 1 78 ? -9.361 -7.420 20.547 1.00 88.31 78 TRP A N 1
ATOM 611 C CA . TRP A 1 78 ? -8.929 -8.002 19.268 1.00 88.31 78 TRP A CA 1
ATOM 612 C C . TRP A 1 78 ? -9.598 -7.370 18.049 1.00 88.31 78 TRP A C 1
ATOM 614 O O . TRP A 1 78 ? -9.025 -7.411 16.964 1.00 88.31 78 TRP A O 1
ATOM 624 N N . GLN A 1 79 ? -10.778 -6.773 18.236 1.00 88.31 79 GLN A N 1
ATOM 625 C CA . GLN A 1 79 ? -11.431 -5.975 17.203 1.00 88.31 79 GLN A CA 1
ATOM 626 C C . GLN A 1 79 ? -10.572 -4.762 16.817 1.00 88.31 79 GLN A C 1
ATOM 628 O O . GLN A 1 79 ? -10.475 -4.438 15.644 1.00 88.31 79 GLN A O 1
ATOM 633 N N . PHE A 1 80 ? -9.877 -4.151 17.780 1.00 88.75 80 PHE A N 1
ATOM 634 C CA . PHE A 1 80 ? -9.017 -2.990 17.564 1.00 88.75 80 PHE A CA 1
ATOM 635 C C . PHE A 1 80 ? -7.596 -3.317 18.013 1.00 88.75 80 PHE A C 1
ATOM 637 O O . PHE A 1 80 ? -7.155 -2.925 19.092 1.00 88.75 80 PHE A O 1
ATOM 644 N N . ILE A 1 81 ? -6.866 -4.060 17.175 1.00 89.06 81 ILE A N 1
ATOM 645 C CA . ILE A 1 81 ? -5.527 -4.583 17.506 1.00 89.06 81 ILE A CA 1
ATOM 646 C C . ILE A 1 81 ? -4.595 -3.474 18.023 1.00 89.06 81 ILE A C 1
ATOM 648 O O . ILE A 1 81 ? -3.860 -3.681 18.989 1.00 89.06 81 ILE A O 1
ATOM 652 N N . LEU A 1 82 ? -4.648 -2.294 17.401 1.00 89.94 82 LEU A N 1
ATOM 653 C CA . LEU A 1 82 ? -3.824 -1.133 17.751 1.00 89.94 82 LEU A CA 1
ATOM 654 C C . LEU A 1 82 ? -4.509 -0.153 18.721 1.00 89.94 82 LEU A C 1
ATOM 656 O O . LEU A 1 82 ? -3.885 0.832 19.109 1.00 89.94 82 LEU A O 1
ATOM 660 N N . GLY A 1 83 ? -5.742 -0.435 19.143 1.00 91.06 83 GLY A N 1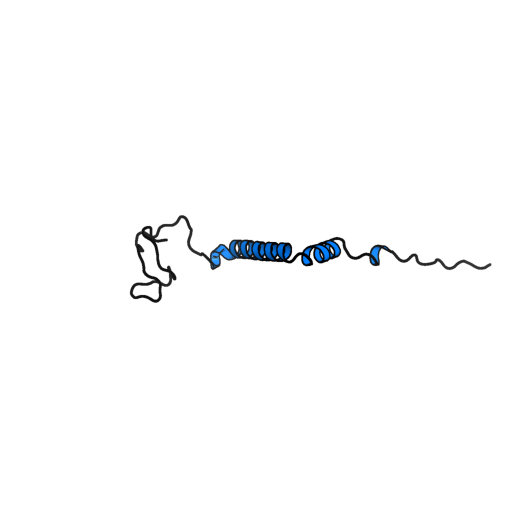
ATOM 661 C CA . GLY A 1 83 ? -6.586 0.486 19.898 1.00 91.06 83 GLY A CA 1
ATOM 662 C C . GLY A 1 83 ? -7.418 1.399 18.997 1.00 91.06 83 GLY A C 1
ATOM 663 O O . GLY A 1 83 ? -7.461 1.198 17.784 1.00 91.06 83 GLY A O 1
ATOM 664 N N . THR A 1 84 ? -8.079 2.382 19.604 1.00 92.44 84 THR A N 1
ATOM 665 C CA . THR A 1 84 ? -8.943 3.347 18.909 1.00 92.44 84 THR A CA 1
ATOM 666 C C . THR A 1 84 ? -8.670 4.789 19.329 1.00 92.44 84 THR A C 1
ATOM 668 O O . THR A 1 84 ? -8.183 5.050 20.435 1.00 92.44 84 THR A O 1
ATOM 671 N N . ASP A 1 85 ? -8.995 5.742 18.454 1.00 89.38 85 ASP A N 1
ATOM 672 C CA . ASP A 1 85 ? -8.903 7.181 18.738 1.00 89.38 85 ASP A CA 1
ATOM 673 C C . ASP A 1 85 ? -10.130 7.754 19.503 1.00 89.38 85 ASP A C 1
ATOM 675 O O . ASP A 1 85 ? -10.982 7.026 20.022 1.00 89.38 85 ASP A O 1
ATOM 679 N N . GLU A 1 86 ? -10.223 9.088 19.596 1.00 90.06 86 GLU A N 1
ATOM 680 C CA . GLU A 1 86 ? -11.331 9.819 20.245 1.00 90.06 86 GLU A CA 1
ATOM 681 C C . GLU A 1 86 ? -12.693 9.668 19.543 1.00 90.06 86 GLU A C 1
ATOM 683 O O . GLU A 1 86 ? -13.720 10.033 20.118 1.00 90.06 86 GLU A O 1
ATOM 688 N N . LEU A 1 87 ? -12.723 9.161 18.309 1.00 86.69 87 LEU A N 1
ATOM 689 C CA . LEU A 1 87 ? -13.943 8.860 17.556 1.00 86.69 87 LEU A CA 1
ATOM 690 C C . LEU A 1 87 ? -14.223 7.354 17.474 1.00 86.69 87 LEU A C 1
ATOM 692 O O . LEU A 1 87 ? -15.245 6.958 16.909 1.00 86.69 87 LEU A O 1
ATOM 696 N N . GLY A 1 88 ? -13.346 6.527 18.044 1.00 83.81 88 GLY A N 1
ATOM 697 C CA . GLY A 1 88 ? -13.496 5.083 18.043 1.00 83.81 88 GLY A CA 1
ATOM 698 C C . GLY A 1 88 ? -13.170 4.452 16.694 1.00 83.81 88 GLY A C 1
ATOM 699 O O . GLY A 1 88 ? -13.926 3.598 16.253 1.00 83.81 88 GLY A O 1
ATOM 700 N N . ARG A 1 89 ? -12.110 4.900 16.016 1.00 81.44 89 ARG A N 1
ATOM 701 C CA . ARG A 1 89 ? -11.561 4.288 14.788 1.00 81.44 89 ARG A CA 1
ATOM 702 C C . ARG A 1 89 ? -10.101 3.894 14.962 1.00 81.44 89 ARG A C 1
ATOM 704 O O . ARG A 1 89 ? -9.447 4.479 15.858 1.00 81.44 89 ARG A O 1
#

Secondary structure (DSSP, 8-state):
--PPPP-----GGGGSPPHHHHHHHHHHT-HHHHHHHHHHHHHHHHHHTHHHH--S-TT---TTSTTPPPTTSTT-BTTBTT---TT--

Sequence (89 aa):
MSTPTPAVAVDQSLLYPSPYKEFWQAFSKNKGAVAGLLFMILIVFCALFAPWVAPHDPSEQYRDFLLTPPVWLEGGQWQFILGTDELGR